Protein AF-A0A7W7C4B0-F1 (afdb_monomer_lite)

Sequence (131 aa):
MHEVIARFRAEVNAAVDRGGRAAAEAREHSDTFRGQTRDLTEQIRKGQLTPAREDLTKPGARTQATDFRTAQRLPVEDLPDGEQLLAPPPEPSPERGTQKQTKGANAWPSRMQNPRRTGDDEDFSQEQILY

Foldseek 3Di:
DVVVVVVVVVVVVVVVVVVVVVVVVVVVVVVVVVVVVVVVVVCVVVVVDDDDPVNFDDPVVVVVVVVVCVVVVHDDDPDDHPVVVNDDDDDDDPVPPDPDPDDPPPPDPPPPPPPPPDDDPDPPPVPPPDD

Structure (mmCIF, N/CA/C/O backbone):
data_AF-A0A7W7C4B0-F1
#
_entry.id   AF-A0A7W7C4B0-F1
#
loop_
_atom_site.group_PDB
_atom_site.id
_atom_site.type_symbol
_atom_site.label_atom_id
_atom_site.label_alt_id
_atom_site.label_comp_id
_atom_site.label_asym_id
_atom_site.label_entity_id
_atom_site.label_seq_id
_atom_site.pdbx_PDB_ins_code
_atom_site.Cartn_x
_atom_site.Cartn_y
_atom_site.Cartn_z
_atom_site.occupancy
_atom_site.B_iso_or_equiv
_atom_site.auth_seq_id
_atom_site.auth_comp_id
_atom_site.auth_asym_id
_atom_site.auth_atom_id
_atom_site.pdbx_PDB_model_num
ATOM 1 N N . MET A 1 1 ? 30.627 4.503 -41.002 1.00 66.62 1 MET A N 1
ATOM 2 C CA . MET A 1 1 ? 29.515 5.439 -40.698 1.00 66.62 1 MET A CA 1
ATOM 3 C C . MET A 1 1 ? 28.149 4.759 -40.780 1.00 66.62 1 MET A C 1
ATOM 5 O O . MET A 1 1 ? 27.483 4.696 -39.758 1.00 66.62 1 MET A O 1
ATOM 9 N N . HIS A 1 2 ? 27.748 4.179 -41.919 1.00 81.38 2 HIS A N 1
ATOM 10 C CA . HIS A 1 2 ? 26.417 3.557 -42.072 1.00 81.38 2 HIS A CA 1
ATOM 11 C C . HIS A 1 2 ? 26.119 2.397 -41.103 1.00 81.38 2 HIS A C 1
ATOM 13 O O . HIS A 1 2 ? 25.015 2.317 -40.574 1.00 81.38 2 HIS A O 1
ATOM 19 N N . GLU A 1 3 ? 27.099 1.541 -40.810 1.00 88.88 3 GLU A N 1
ATOM 20 C CA . GLU A 1 3 ? 26.912 0.399 -39.904 1.00 88.88 3 GLU A CA 1
ATOM 21 C C . GLU A 1 3 ? 26.676 0.816 -38.441 1.00 88.88 3 GLU A C 1
ATOM 23 O O . GLU A 1 3 ? 25.817 0.259 -37.765 1.00 88.88 3 GLU A O 1
ATOM 28 N N . VAL A 1 4 ? 27.380 1.847 -37.964 1.00 93.12 4 VAL A N 1
ATOM 29 C CA . VAL A 1 4 ? 27.215 2.379 -36.599 1.00 93.12 4 VAL A CA 1
ATOM 30 C C . VAL A 1 4 ? 25.822 2.985 -36.424 1.00 93.12 4 VAL A C 1
ATOM 32 O O . VAL A 1 4 ? 25.158 2.736 -35.423 1.00 93.12 4 VAL A O 1
ATOM 35 N N . ILE A 1 5 ? 25.340 3.716 -37.435 1.00 94.12 5 ILE A N 1
ATOM 36 C CA . ILE A 1 5 ? 23.988 4.292 -37.438 1.00 94.12 5 ILE A CA 1
ATOM 37 C C . ILE A 1 5 ? 22.924 3.184 -37.442 1.00 94.12 5 ILE A C 1
ATOM 39 O O . ILE A 1 5 ? 21.913 3.304 -36.751 1.00 94.12 5 ILE A O 1
ATOM 43 N N . ALA A 1 6 ? 23.141 2.095 -38.187 1.00 94.38 6 ALA A N 1
ATOM 44 C CA . ALA A 1 6 ? 22.219 0.962 -38.221 1.00 94.38 6 ALA A CA 1
ATOM 45 C C . ALA A 1 6 ? 22.138 0.237 -36.867 1.00 94.38 6 ALA A C 1
ATOM 47 O O . ALA A 1 6 ? 21.036 -0.03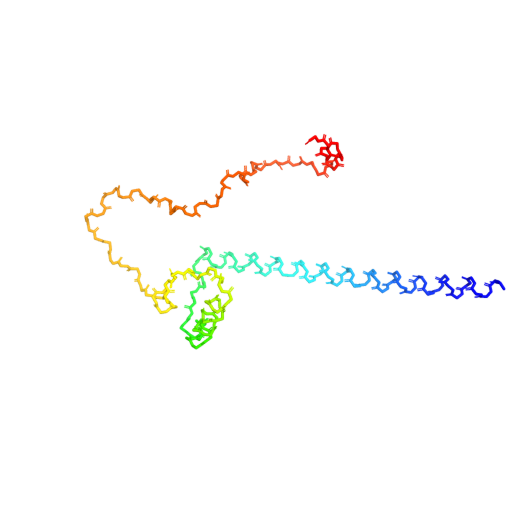0 -36.389 1.00 94.38 6 ALA A O 1
ATOM 48 N N . ARG A 1 7 ? 23.284 -0.016 -36.219 1.00 91.75 7 ARG A N 1
ATOM 49 C CA . ARG A 1 7 ? 23.340 -0.627 -34.880 1.00 91.75 7 ARG A CA 1
ATOM 50 C C . ARG A 1 7 ? 22.656 0.245 -33.832 1.00 91.75 7 ARG A C 1
ATOM 52 O O . ARG A 1 7 ? 21.805 -0.250 -33.104 1.00 91.75 7 ARG A O 1
ATOM 59 N N . PHE A 1 8 ? 22.936 1.548 -33.834 1.00 95.25 8 PHE A N 1
ATOM 60 C CA . PHE A 1 8 ? 22.285 2.489 -32.924 1.00 95.25 8 PHE A CA 1
ATOM 61 C C . PHE A 1 8 ? 20.758 2.487 -33.086 1.0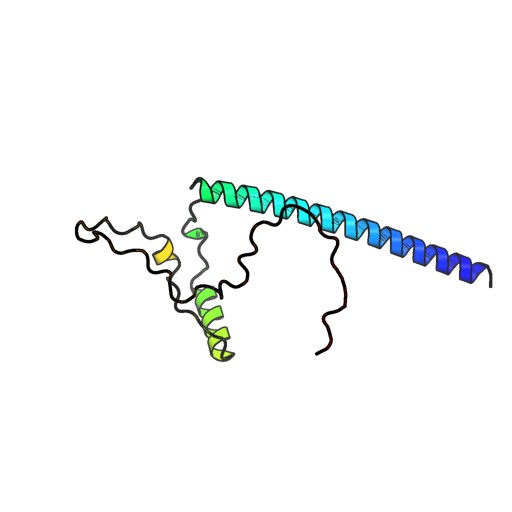0 95.25 8 PHE A C 1
ATOM 63 O O . PHE A 1 8 ? 20.026 2.395 -32.105 1.00 95.25 8 PHE A O 1
ATOM 70 N N . ARG A 1 9 ? 20.252 2.523 -34.326 1.00 95.75 9 ARG A N 1
ATOM 71 C CA . ARG A 1 9 ? 18.803 2.443 -34.583 1.00 95.75 9 ARG A CA 1
ATOM 72 C C . ARG A 1 9 ? 18.201 1.129 -34.090 1.00 95.75 9 ARG A C 1
ATOM 74 O O . ARG A 1 9 ? 17.112 1.144 -33.525 1.00 95.75 9 ARG A O 1
ATOM 81 N N . ALA A 1 10 ? 18.899 0.011 -34.283 1.00 95.50 10 ALA A N 1
ATOM 82 C CA . ALA A 1 10 ? 18.451 -1.286 -33.790 1.00 95.50 10 ALA A CA 1
ATOM 83 C C . ALA A 1 10 ? 18.379 -1.320 -32.253 1.00 95.50 10 ALA A C 1
ATOM 85 O O . ALA A 1 10 ? 17.392 -1.799 -31.701 1.00 95.50 10 ALA A O 1
ATOM 86 N N . GLU A 1 11 ? 19.375 -0.760 -31.563 1.00 96.56 11 GLU A N 1
ATOM 87 C CA . GLU A 1 11 ? 19.392 -0.662 -30.099 1.00 96.56 11 GLU A CA 1
ATOM 88 C C . GLU A 1 11 ? 18.271 0.232 -29.562 1.00 96.56 11 GLU A C 1
ATOM 90 O O . GLU A 1 11 ? 17.593 -0.149 -28.606 1.00 96.56 11 GLU A O 1
ATOM 95 N N . VAL A 1 12 ? 18.030 1.384 -30.197 1.00 97.94 12 VAL A N 1
ATOM 96 C CA . VAL A 1 12 ? 16.923 2.283 -29.835 1.00 97.94 12 VAL A CA 1
ATOM 97 C C . VAL A 1 12 ? 15.580 1.583 -30.023 1.00 97.94 12 VAL A C 1
ATOM 99 O O . VAL A 1 12 ? 14.770 1.588 -29.100 1.00 97.94 12 VAL A O 1
ATOM 102 N N . ASN A 1 13 ? 15.356 0.918 -31.158 1.00 96.50 13 ASN A N 1
ATOM 103 C CA . ASN A 1 13 ? 14.114 0.178 -31.397 1.00 96.50 13 ASN A CA 1
ATOM 104 C C . ASN A 1 13 ? 13.920 -0.940 -30.362 1.00 96.50 13 ASN A C 1
ATOM 106 O O . ASN A 1 13 ? 12.859 -1.041 -29.756 1.00 96.50 13 ASN A O 1
ATOM 110 N N . ALA A 1 14 ? 14.969 -1.712 -30.064 1.00 96.19 14 ALA A N 1
ATOM 111 C CA . ALA A 1 14 ? 14.912 -2.748 -29.036 1.00 96.19 14 ALA A CA 1
ATOM 112 C C . ALA A 1 14 ? 14.663 -2.177 -27.627 1.00 96.19 14 ALA A C 1
ATOM 114 O O . ALA A 1 14 ? 14.041 -2.829 -26.785 1.00 96.19 14 ALA A O 1
ATOM 115 N N . ALA A 1 15 ? 15.161 -0.975 -27.327 1.00 96.50 15 ALA A N 1
ATOM 116 C CA . ALA A 1 15 ? 14.865 -0.281 -26.078 1.00 96.50 15 ALA A CA 1
ATOM 117 C C . ALA A 1 15 ? 13.401 0.180 -26.020 1.00 96.50 15 ALA A C 1
ATOM 119 O O . ALA A 1 15 ? 12.749 -0.035 -24.999 1.00 96.50 15 ALA A O 1
ATOM 120 N N . VAL A 1 16 ? 12.870 0.736 -27.113 1.00 97.56 16 VAL A N 1
ATOM 121 C CA . VAL A 1 16 ? 11.461 1.142 -27.225 1.00 97.56 16 VAL A CA 1
ATOM 122 C C . VAL A 1 16 ? 10.535 -0.063 -27.079 1.00 97.56 16 VAL A C 1
ATOM 124 O O . VAL A 1 16 ? 9.598 0.002 -26.291 1.00 97.56 16 VAL A O 1
ATOM 127 N N . ASP A 1 17 ? 10.832 -1.188 -27.731 1.00 96.94 17 ASP A N 1
ATOM 128 C CA . ASP A 1 17 ? 10.028 -2.410 -27.617 1.00 96.94 17 ASP A CA 1
ATOM 129 C C . ASP A 1 17 ? 10.005 -2.953 -26.183 1.00 96.94 17 ASP A C 1
ATOM 131 O O . ASP A 1 17 ? 8.961 -3.379 -25.684 1.00 96.94 17 ASP A O 1
ATOM 135 N N . ARG A 1 18 ? 11.154 -2.929 -25.494 1.00 95.31 18 ARG A N 1
ATOM 136 C CA . ARG A 1 18 ? 11.235 -3.312 -24.076 1.00 95.31 18 ARG A CA 1
ATOM 137 C C . ARG A 1 18 ? 10.438 -2.358 -23.192 1.00 95.31 18 ARG A C 1
ATOM 139 O O . ARG A 1 18 ? 9.703 -2.820 -22.326 1.00 95.31 18 ARG A O 1
ATOM 146 N N . GLY A 1 19 ? 10.555 -1.052 -23.429 1.00 95.75 19 GLY A N 1
ATOM 147 C CA . GLY A 1 19 ? 9.784 -0.037 -22.714 1.00 95.75 19 GLY A CA 1
ATOM 148 C C . GLY A 1 19 ? 8.280 -0.198 -22.931 1.00 95.75 19 GLY A C 1
ATOM 149 O O . GLY A 1 19 ? 7.516 -0.148 -21.972 1.00 95.75 19 GLY A O 1
ATOM 150 N N . GLY A 1 20 ? 7.859 -0.470 -24.167 1.00 96.62 20 GLY A N 1
ATOM 151 C CA . GLY A 1 20 ? 6.465 -0.728 -24.518 1.00 96.62 20 GLY A CA 1
ATOM 152 C C . GLY A 1 20 ? 5.894 -1.943 -23.787 1.00 96.62 20 GLY A C 1
ATOM 153 O O . GLY A 1 20 ? 4.800 -1.859 -23.234 1.00 96.62 20 GLY A O 1
ATOM 154 N N . ARG A 1 21 ? 6.655 -3.043 -23.710 1.00 95.56 21 ARG A N 1
ATOM 155 C CA . ARG A 1 21 ? 6.255 -4.235 -22.942 1.00 95.56 21 ARG A CA 1
ATOM 156 C C . ARG A 1 21 ? 6.148 -3.953 -21.447 1.00 95.56 21 ARG A C 1
ATOM 158 O O . ARG A 1 21 ? 5.106 -4.224 -20.865 1.00 95.56 21 ARG A O 1
ATOM 165 N N . ALA A 1 22 ? 7.163 -3.326 -20.856 1.00 95.81 22 ALA A N 1
ATOM 166 C CA . ALA A 1 22 ? 7.140 -2.971 -19.437 1.00 95.81 22 ALA A CA 1
ATOM 167 C C . ALA A 1 22 ? 5.964 -2.036 -19.094 1.00 95.81 22 ALA A C 1
ATOM 169 O O . ALA A 1 22 ? 5.319 -2.187 -18.060 1.00 95.81 22 ALA A O 1
ATOM 170 N N . ALA A 1 23 ? 5.645 -1.086 -19.979 1.00 95.38 23 ALA A N 1
ATOM 171 C CA . ALA A 1 23 ? 4.496 -0.205 -19.807 1.00 95.38 23 ALA A CA 1
ATOM 172 C C . ALA A 1 23 ? 3.160 -0.960 -19.898 1.00 95.38 23 ALA A C 1
ATOM 174 O O . ALA A 1 23 ? 2.238 -0.650 -19.144 1.00 95.38 23 ALA A O 1
ATOM 175 N N . ALA A 1 24 ? 3.043 -1.938 -20.799 1.00 96.00 24 ALA A N 1
ATOM 176 C CA . ALA A 1 24 ? 1.855 -2.781 -20.905 1.00 96.00 24 ALA A CA 1
ATOM 177 C C . ALA A 1 24 ? 1.657 -3.640 -19.644 1.00 96.00 24 ALA A C 1
ATOM 179 O O . ALA A 1 24 ? 0.574 -3.614 -19.064 1.00 96.00 24 ALA A O 1
ATOM 180 N N . GLU A 1 25 ? 2.714 -4.299 -19.163 1.00 96.19 25 GLU A N 1
ATOM 181 C CA . GLU A 1 25 ? 2.698 -5.091 -17.924 1.00 96.19 25 GLU A CA 1
ATOM 182 C C . GLU A 1 25 ? 2.323 -4.230 -16.708 1.00 96.19 25 GLU A C 1
ATOM 184 O O . GLU A 1 25 ? 1.479 -4.607 -15.896 1.00 96.19 25 GLU A O 1
ATOM 189 N N . ALA A 1 26 ? 2.885 -3.022 -16.597 1.00 94.75 26 ALA A N 1
ATOM 190 C CA . ALA A 1 26 ? 2.553 -2.099 -15.514 1.00 94.75 26 ALA A CA 1
ATOM 191 C C . ALA A 1 26 ? 1.081 -1.652 -15.547 1.00 94.75 26 ALA A C 1
ATOM 193 O O . ALA A 1 26 ? 0.459 -1.490 -14.491 1.00 94.75 26 ALA A O 1
ATOM 194 N N . ARG A 1 27 ? 0.507 -1.455 -16.743 1.00 95.25 27 ARG A N 1
ATOM 195 C CA . ARG A 1 27 ? -0.921 -1.139 -16.903 1.00 95.25 27 ARG A CA 1
ATOM 196 C C . ARG A 1 27 ? -1.792 -2.313 -16.473 1.00 95.25 27 ARG A C 1
ATOM 198 O O . ARG A 1 27 ? -2.696 -2.110 -15.671 1.00 95.25 27 ARG A O 1
ATOM 205 N N . GLU A 1 28 ? -1.469 -3.525 -16.911 1.00 96.31 28 GLU A N 1
ATOM 206 C CA . GLU A 1 28 ? -2.181 -4.742 -16.507 1.00 96.31 28 GLU A CA 1
ATOM 207 C C . GLU A 1 28 ? -2.141 -4.951 -14.984 1.00 96.31 28 GLU A C 1
ATOM 209 O O . GLU A 1 28 ? -3.175 -5.165 -14.347 1.00 96.31 28 GLU A O 1
ATOM 214 N N . HIS A 1 29 ? -0.974 -4.787 -14.359 1.00 95.69 29 HIS A N 1
ATOM 215 C CA . HIS A 1 29 ? -0.842 -4.824 -12.901 1.00 95.69 29 HIS A CA 1
ATOM 216 C C . HIS A 1 29 ? -1.660 -3.734 -12.200 1.00 95.69 29 HIS A C 1
ATOM 218 O O . HIS A 1 29 ? -2.262 -3.974 -11.153 1.00 95.69 29 HIS A O 1
ATOM 224 N N . SER A 1 30 ? -1.715 -2.533 -12.774 1.00 94.94 30 SER A N 1
ATOM 225 C CA . SER A 1 30 ? -2.506 -1.439 -12.210 1.00 94.94 30 SER A CA 1
ATOM 226 C C . SER A 1 30 ? -4.003 -1.727 -12.300 1.00 94.94 30 SER A C 1
ATOM 228 O O . SER A 1 30 ? -4.740 -1.473 -11.348 1.00 94.94 30 SER A O 1
ATOM 230 N N . ASP A 1 31 ? -4.462 -2.268 -13.425 1.00 96.50 31 ASP A N 1
ATOM 231 C CA . ASP A 1 31 ? -5.877 -2.545 -13.653 1.00 96.50 31 ASP A CA 1
ATOM 232 C C . ASP A 1 31 ? -6.358 -3.733 -12.815 1.00 96.50 31 ASP A C 1
ATOM 234 O O . ASP A 1 31 ? -7.421 -3.656 -12.194 1.00 96.50 31 ASP A O 1
ATOM 238 N N . THR A 1 32 ? -5.542 -4.784 -12.692 1.00 96.69 32 THR A N 1
ATOM 239 C CA . THR A 1 32 ? -5.827 -5.916 -11.793 1.00 96.69 32 THR A 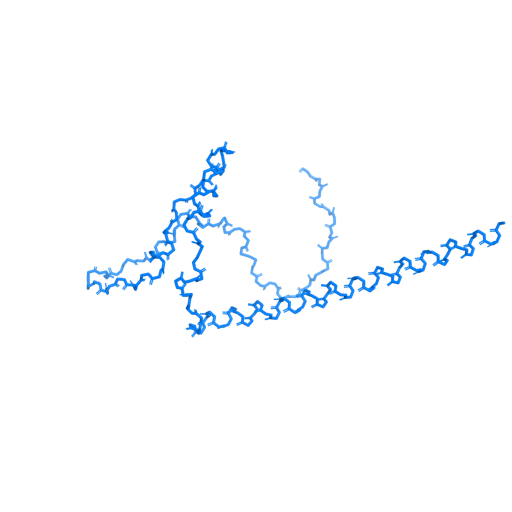CA 1
ATOM 240 C C . THR A 1 32 ? -5.910 -5.466 -10.334 1.00 96.69 32 THR A C 1
ATOM 242 O O . THR A 1 32 ? -6.890 -5.775 -9.653 1.00 96.69 32 THR A O 1
ATOM 245 N N . PHE A 1 33 ? -4.953 -4.661 -9.862 1.00 97.19 33 PHE A N 1
ATOM 246 C CA . PHE A 1 33 ? -4.969 -4.111 -8.504 1.00 97.19 33 PHE A CA 1
ATOM 247 C C . PHE A 1 33 ? -6.194 -3.223 -8.236 1.00 97.19 33 PHE A C 1
ATOM 249 O O . PHE A 1 33 ? -6.815 -3.314 -7.172 1.00 97.19 33 PHE A O 1
ATOM 256 N N . ARG A 1 34 ? -6.590 -2.379 -9.201 1.00 97.19 34 ARG A N 1
ATOM 257 C CA . ARG A 1 34 ? -7.805 -1.550 -9.096 1.00 97.19 34 ARG A CA 1
ATOM 258 C C . ARG A 1 34 ? -9.063 -2.407 -8.991 1.00 97.19 34 ARG A C 1
ATOM 260 O O . ARG A 1 34 ? -9.922 -2.099 -8.166 1.00 97.19 34 ARG A O 1
ATOM 267 N N . GLY A 1 35 ? -9.156 -3.469 -9.794 1.00 97.69 35 GLY A N 1
ATOM 268 C CA . GLY A 1 35 ? -10.247 -4.443 -9.732 1.00 97.69 35 GLY A CA 1
ATOM 269 C C . GLY A 1 35 ? -10.344 -5.090 -8.352 1.00 97.69 35 GLY A C 1
ATOM 270 O O . GLY A 1 35 ? -11.360 -4.953 -7.678 1.00 97.69 35 GLY A O 1
ATOM 271 N N . GLN A 1 36 ? -9.240 -5.663 -7.868 1.00 96.69 36 GLN A N 1
ATOM 272 C CA . GLN A 1 36 ? -9.164 -6.288 -6.543 1.00 96.69 36 GLN A CA 1
ATOM 273 C C . GLN A 1 36 ? -9.521 -5.318 -5.411 1.00 96.69 36 GLN A C 1
ATOM 275 O O . GLN A 1 36 ? -10.248 -5.672 -4.485 1.00 96.69 36 GLN A O 1
ATOM 280 N N . THR A 1 37 ? -9.049 -4.072 -5.493 1.00 96.56 37 THR A N 1
ATOM 281 C CA . THR A 1 37 ? -9.351 -3.031 -4.499 1.00 96.56 37 THR A CA 1
ATOM 282 C C . THR A 1 37 ? -10.839 -2.688 -4.489 1.00 96.56 37 THR A C 1
ATOM 284 O O . THR A 1 37 ? -11.432 -2.505 -3.421 1.00 96.56 37 THR A O 1
ATOM 287 N N . ARG A 1 38 ? -11.463 -2.606 -5.670 1.00 97.00 38 ARG A N 1
ATOM 288 C CA . ARG A 1 38 ? -12.902 -2.362 -5.798 1.00 97.00 38 ARG A CA 1
ATOM 289 C C . ARG A 1 38 ? -13.700 -3.503 -5.178 1.00 97.00 38 ARG A C 1
ATOM 291 O O . ARG A 1 38 ? -14.568 -3.232 -4.351 1.00 97.00 38 ARG A O 1
ATOM 298 N N . ASP A 1 39 ? -13.353 -4.741 -5.506 1.00 96.44 39 ASP A N 1
ATOM 299 C CA . ASP A 1 39 ? -14.024 -5.932 -4.985 1.00 96.44 39 ASP A CA 1
ATOM 300 C C . ASP A 1 39 ? -13.883 -6.027 -3.461 1.00 96.44 39 ASP A C 1
ATOM 302 O O . ASP A 1 39 ? -14.871 -6.235 -2.756 1.00 96.44 39 ASP A O 1
ATOM 306 N N . LEU A 1 40 ? -12.678 -5.784 -2.935 1.00 94.88 40 LEU A N 1
ATOM 307 C CA . LEU A 1 40 ? -12.410 -5.736 -1.497 1.00 94.88 40 LEU A CA 1
ATOM 308 C C . LEU A 1 40 ? -13.262 -4.664 -0.802 1.00 94.88 40 LEU A C 1
ATOM 310 O O . LEU A 1 40 ? -13.888 -4.918 0.227 1.00 94.88 40 LEU A O 1
ATOM 314 N N . THR A 1 41 ? -13.336 -3.468 -1.388 1.00 94.62 41 THR A N 1
ATOM 315 C CA . THR A 1 41 ? -14.146 -2.362 -0.856 1.00 94.62 41 THR A CA 1
ATOM 316 C C . THR A 1 41 ? -15.633 -2.716 -0.838 1.00 94.62 41 THR A C 1
ATOM 318 O O . THR A 1 41 ? -16.345 -2.384 0.112 1.00 94.62 41 THR A O 1
ATOM 321 N N . GLU A 1 42 ? -16.124 -3.394 -1.875 1.00 94.94 42 GLU A N 1
ATOM 322 C CA . GLU A 1 42 ? -17.509 -3.855 -1.932 1.00 94.94 42 GLU A CA 1
ATOM 323 C C . GLU A 1 42 ? -17.806 -4.929 -0.882 1.00 94.94 42 GLU A C 1
ATOM 325 O O . GLU A 1 42 ? -18.862 -4.867 -0.250 1.00 94.94 42 GLU A O 1
ATOM 330 N N . GLN A 1 43 ? -16.884 -5.864 -0.649 1.00 93.44 43 GLN A N 1
ATOM 331 C CA . GLN A 1 43 ? -17.016 -6.886 0.393 1.00 93.44 43 GLN A CA 1
ATOM 332 C C . GLN A 1 43 ? -17.052 -6.263 1.795 1.00 93.44 43 GLN A C 1
ATOM 334 O O . GLN A 1 43 ? -17.932 -6.597 2.590 1.00 93.44 43 GLN A O 1
ATOM 339 N N . ILE A 1 44 ? -16.174 -5.293 2.078 1.00 92.25 44 ILE A N 1
ATOM 340 C CA . ILE A 1 44 ? -16.181 -4.544 3.345 1.00 92.25 44 ILE A CA 1
ATOM 341 C C . ILE A 1 44 ? -17.502 -3.785 3.511 1.00 92.25 44 ILE A C 1
ATOM 343 O O . ILE A 1 44 ? -18.132 -3.863 4.563 1.00 92.25 44 ILE A O 1
ATOM 347 N N . ARG A 1 45 ? -17.978 -3.090 2.467 1.00 90.25 45 ARG A N 1
ATOM 348 C CA . ARG A 1 45 ? -19.251 -2.347 2.522 1.00 90.25 45 ARG A CA 1
ATOM 349 C C . ARG A 1 45 ? -20.445 -3.263 2.796 1.00 90.25 45 ARG A C 1
ATOM 351 O O . ARG A 1 45 ? -21.376 -2.852 3.481 1.00 90.25 45 ARG A O 1
ATOM 358 N N . LYS A 1 46 ? -20.427 -4.481 2.254 1.00 93.56 46 LYS A N 1
ATOM 359 C CA . LYS A 1 46 ? -21.454 -5.506 2.490 1.00 93.56 46 LYS A CA 1
ATOM 360 C C . LYS A 1 46 ? -21.287 -6.221 3.839 1.00 93.56 46 LYS A C 1
ATOM 362 O O . LYS A 1 46 ? -22.106 -7.080 4.149 1.00 93.56 46 LYS A O 1
ATOM 367 N N . GLY A 1 47 ? -20.253 -5.899 4.623 1.00 86.06 47 GLY A N 1
ATOM 368 C CA . GLY A 1 47 ? -19.950 -6.564 5.893 1.00 86.06 47 GLY A CA 1
ATOM 369 C C . GLY A 1 47 ? -19.544 -8.032 5.731 1.00 86.06 47 GLY A C 1
ATOM 370 O O . GLY A 1 47 ? -19.722 -8.818 6.652 1.00 86.06 47 GLY A O 1
ATOM 371 N N . GLN A 1 48 ? -19.053 -8.421 4.551 1.00 88.06 48 GLN A N 1
ATOM 372 C CA . GLN A 1 48 ? -18.688 -9.808 4.234 1.00 88.06 48 GLN A CA 1
ATOM 373 C C . GLN A 1 48 ? -17.281 -10.180 4.714 1.00 88.06 48 GLN A C 1
ATOM 375 O O . GLN A 1 48 ? -16.964 -11.361 4.813 1.00 88.06 48 GLN A O 1
ATOM 380 N N . LEU A 1 49 ? -16.447 -9.181 5.002 1.00 86.19 49 LEU A N 1
ATOM 381 C CA . LEU A 1 49 ? -15.101 -9.347 5.533 1.00 86.19 49 LEU A CA 1
ATOM 382 C C . LEU A 1 49 ? -15.042 -8.761 6.938 1.00 86.19 49 LEU A C 1
ATOM 384 O O . LEU A 1 49 ? -15.147 -7.546 7.112 1.00 86.19 49 LEU A O 1
ATOM 388 N N . THR A 1 50 ? -14.832 -9.637 7.912 1.00 85.00 50 THR A N 1
ATOM 389 C CA . THR A 1 50 ? -14.531 -9.270 9.295 1.00 85.00 50 THR A CA 1
ATOM 390 C C . THR A 1 50 ? -13.123 -9.774 9.598 1.00 85.00 50 THR A C 1
ATOM 392 O O . THR A 1 50 ? -12.901 -10.978 9.468 1.00 85.00 50 THR A O 1
ATOM 395 N N . PRO A 1 51 ? -12.172 -8.895 9.961 1.00 88.00 51 PRO A N 1
ATOM 396 C CA . PRO A 1 51 ? -10.820 -9.313 10.311 1.00 88.00 51 PRO A CA 1
ATOM 397 C C . PRO A 1 51 ? -10.846 -10.288 11.488 1.00 88.00 51 PRO A C 1
ATOM 399 O O . PRO A 1 51 ? -11.574 -10.067 12.460 1.00 88.00 51 PRO A O 1
ATOM 402 N N . ALA A 1 52 ? -10.051 -11.349 11.404 1.00 89.62 52 ALA A N 1
ATOM 403 C CA . ALA A 1 52 ? -9.879 -12.293 12.493 1.00 89.62 52 ALA A CA 1
ATOM 404 C C . ALA A 1 52 ? -8.706 -11.881 13.397 1.00 89.62 52 ALA A C 1
ATOM 406 O O . ALA A 1 52 ? -7.939 -10.960 13.103 1.00 89.62 52 ALA A O 1
ATOM 407 N N . ARG A 1 53 ? -8.557 -12.559 14.537 1.00 87.62 53 ARG A N 1
ATOM 408 C CA . ARG A 1 53 ? -7.512 -12.236 15.521 1.00 87.62 53 ARG A CA 1
ATOM 409 C C . ARG A 1 53 ? -6.110 -12.483 14.962 1.00 87.62 53 ARG A C 1
ATOM 411 O O . ARG A 1 53 ? -5.176 -11.747 15.257 1.00 87.62 53 ARG A O 1
ATOM 418 N N . GLU A 1 54 ? -5.980 -13.515 14.146 1.00 89.44 54 GLU A N 1
ATOM 419 C CA . GLU A 1 54 ? -4.778 -13.907 13.419 1.00 89.44 54 GLU A CA 1
ATOM 420 C C . GLU A 1 54 ? -4.346 -12.888 12.355 1.00 89.44 54 GLU A C 1
ATOM 422 O O . GLU A 1 54 ? -3.153 -12.806 12.058 1.00 89.44 54 GLU A O 1
ATOM 427 N N . ASP A 1 55 ? -5.279 -12.080 11.844 1.00 89.38 55 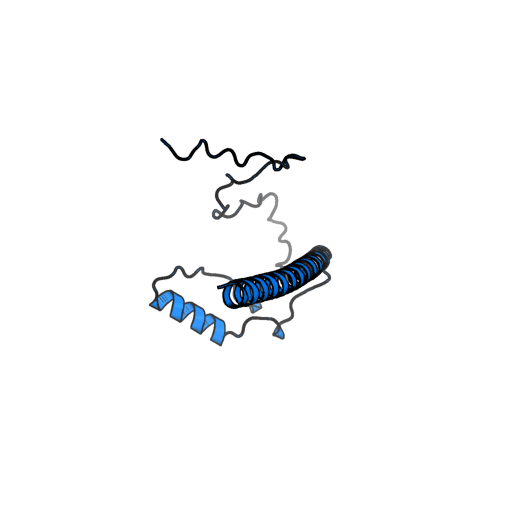ASP A N 1
ATOM 428 C CA . ASP A 1 55 ? -5.001 -11.020 10.868 1.00 89.38 55 ASP A CA 1
ATOM 429 C C . ASP A 1 55 ? -4.442 -9.752 11.532 1.00 89.38 55 ASP A C 1
ATOM 431 O O . ASP A 1 55 ? -3.964 -8.838 10.854 1.00 89.38 55 ASP A O 1
ATOM 435 N N . LEU A 1 56 ? -4.498 -9.669 12.866 1.00 90.19 56 LEU A N 1
ATOM 436 C CA . LEU A 1 56 ? -3.983 -8.522 13.596 1.00 90.19 56 LEU A CA 1
ATOM 437 C C . LEU A 1 56 ? -2.460 -8.443 13.508 1.00 90.19 56 LEU A C 1
ATOM 439 O O . LEU A 1 56 ? -1.725 -9.424 13.657 1.00 90.19 56 LEU A O 1
ATOM 443 N N . THR A 1 57 ? -1.964 -7.214 13.372 1.00 89.50 57 THR A N 1
ATOM 444 C CA . THR A 1 57 ? -0.538 -6.923 13.499 1.00 89.50 57 THR A CA 1
ATOM 445 C C . THR A 1 57 ? -0.009 -7.453 14.830 1.00 89.50 57 THR A C 1
ATOM 447 O O . THR A 1 57 ? -0.511 -7.097 15.898 1.00 89.50 57 THR A O 1
ATOM 450 N N . LYS A 1 58 ? 1.052 -8.268 14.768 1.00 90.00 58 LYS A N 1
ATOM 451 C CA . LYS A 1 58 ? 1.694 -8.849 15.954 1.00 90.00 58 LYS A CA 1
ATOM 452 C C . LYS A 1 58 ? 2.090 -7.748 16.953 1.00 90.00 58 LYS A C 1
ATOM 454 O O . LYS A 1 58 ? 2.719 -6.772 16.529 1.00 90.00 58 LYS A O 1
ATOM 459 N N . PRO A 1 59 ? 1.848 -7.924 18.267 1.00 86.38 59 PRO A N 1
ATOM 460 C CA . PRO A 1 59 ? 2.152 -6.902 19.272 1.00 86.38 59 PRO A CA 1
ATOM 461 C C . PRO A 1 59 ? 3.602 -6.406 19.220 1.00 86.38 59 PRO A C 1
ATOM 463 O O . PRO A 1 59 ? 3.842 -5.204 19.206 1.00 86.38 59 PRO A O 1
ATOM 466 N N . GLY A 1 60 ? 4.570 -7.319 19.068 1.00 89.69 60 GLY A N 1
ATOM 467 C CA . GLY A 1 60 ? 5.990 -6.958 18.992 1.00 89.69 60 GLY A CA 1
ATOM 468 C C . GLY A 1 60 ? 6.352 -6.079 17.790 1.00 89.69 60 GLY A C 1
ATOM 469 O O . GLY A 1 60 ? 7.182 -5.186 17.925 1.00 89.69 60 GLY A O 1
ATOM 470 N N . ALA A 1 61 ? 5.705 -6.269 16.635 1.00 91.06 61 ALA A N 1
ATOM 471 C CA . ALA A 1 61 ? 5.933 -5.422 15.460 1.00 91.06 61 ALA A CA 1
ATOM 472 C C . ALA A 1 61 ? 5.395 -4.000 15.682 1.00 91.06 61 ALA A C 1
ATOM 474 O O . ALA A 1 61 ? 6.007 -3.026 15.248 1.00 91.06 61 ALA A O 1
ATOM 475 N N . ARG A 1 62 ? 4.276 -3.877 16.408 1.00 89.19 62 ARG A N 1
ATOM 476 C CA . ARG A 1 62 ? 3.701 -2.585 16.793 1.00 89.19 62 ARG A CA 1
ATOM 477 C C . ARG A 1 62 ? 4.619 -1.837 17.755 1.00 89.19 62 ARG A C 1
ATOM 479 O O . ARG A 1 62 ? 4.922 -0.676 17.504 1.00 89.19 62 ARG A O 1
ATOM 486 N N . THR A 1 63 ? 5.117 -2.514 18.791 1.00 90.31 63 THR A N 1
ATOM 487 C CA . THR A 1 63 ? 6.082 -1.938 19.738 1.00 90.31 63 THR A CA 1
ATOM 488 C C . THR A 1 63 ? 7.347 -1.472 19.022 1.00 90.31 63 THR A C 1
ATOM 490 O O . THR A 1 63 ? 7.724 -0.316 19.158 1.00 90.31 63 THR A O 1
ATOM 493 N N . GLN A 1 64 ? 7.937 -2.313 18.164 1.00 94.44 64 GLN A N 1
ATOM 494 C CA . GLN A 1 64 ? 9.126 -1.945 17.387 1.00 94.44 64 GLN A CA 1
ATOM 495 C C . GLN A 1 64 ? 8.899 -0.711 16.503 1.00 94.44 64 GLN A C 1
ATOM 497 O O . GLN A 1 64 ? 9.759 0.167 16.431 1.00 94.44 64 GLN A O 1
ATOM 502 N N . ALA A 1 65 ? 7.742 -0.620 15.839 1.00 92.44 65 ALA A N 1
ATOM 503 C CA . ALA A 1 65 ? 7.397 0.542 15.028 1.00 92.44 65 ALA A CA 1
ATOM 504 C C . ALA A 1 65 ? 7.250 1.812 15.884 1.00 92.44 65 ALA A C 1
ATOM 506 O O . ALA A 1 65 ? 7.754 2.870 15.503 1.00 92.44 65 ALA A O 1
ATOM 507 N N . THR A 1 66 ? 6.600 1.712 17.046 1.00 92.31 66 THR A N 1
ATOM 508 C CA . THR A 1 66 ? 6.451 2.821 17.998 1.00 92.31 66 THR A CA 1
ATOM 509 C C . THR A 1 66 ? 7.796 3.289 18.546 1.00 92.31 66 THR A C 1
ATOM 511 O O . THR A 1 66 ? 8.071 4.491 18.541 1.00 92.31 66 THR A O 1
ATOM 514 N N . ASP A 1 67 ? 8.659 2.362 18.955 1.00 94.88 67 ASP A N 1
ATOM 515 C CA . ASP A 1 67 ? 9.990 2.663 19.484 1.00 94.88 67 ASP A CA 1
ATOM 516 C C . ASP A 1 67 ? 10.846 3.365 18.431 1.00 94.88 67 ASP A C 1
ATOM 518 O O . ASP A 1 67 ? 11.460 4.398 18.704 1.00 94.88 67 ASP A O 1
ATOM 522 N N . PHE A 1 68 ? 10.829 2.855 17.195 1.00 96.31 68 PHE A N 1
ATOM 523 C CA . PHE A 1 68 ? 11.528 3.477 16.077 1.00 96.31 68 PHE A CA 1
ATOM 524 C C . PHE A 1 68 ? 11.040 4.908 15.831 1.00 96.31 68 PHE A C 1
ATOM 526 O O . PHE A 1 68 ? 11.851 5.830 15.739 1.00 96.31 68 PHE A O 1
ATOM 533 N N . ARG A 1 69 ? 9.720 5.123 15.754 1.00 95.81 69 ARG A N 1
ATOM 534 C CA . ARG A 1 69 ? 9.148 6.462 15.544 1.00 95.81 69 ARG A CA 1
ATOM 535 C C . ARG A 1 69 ? 9.524 7.410 16.674 1.00 95.81 69 ARG A C 1
ATOM 537 O O . ARG A 1 69 ? 9.946 8.529 16.400 1.00 95.81 69 ARG A O 1
ATOM 544 N N . THR A 1 70 ? 9.465 6.938 17.914 1.00 95.38 70 THR A N 1
ATOM 545 C CA . THR A 1 70 ? 9.865 7.710 19.096 1.00 95.38 70 THR A CA 1
ATOM 546 C C . THR A 1 70 ? 11.345 8.096 19.025 1.00 95.38 70 THR A C 1
ATOM 548 O O . THR A 1 70 ? 11.685 9.268 19.190 1.00 95.38 70 THR A O 1
ATOM 551 N N . ALA A 1 71 ? 12.227 7.149 18.688 1.00 97.19 71 ALA A N 1
ATOM 552 C CA . ALA A 1 71 ? 13.661 7.392 18.528 1.00 97.19 71 ALA A CA 1
ATOM 553 C C . ALA A 1 71 ? 13.971 8.401 17.407 1.00 97.19 71 ALA A C 1
ATOM 555 O O . ALA A 1 71 ? 14.861 9.236 17.553 1.00 97.19 71 ALA A O 1
ATOM 556 N N . GLN A 1 72 ? 13.204 8.366 16.314 1.00 97.31 72 GLN A N 1
ATOM 557 C CA . GLN A 1 72 ? 13.321 9.304 15.192 1.00 97.31 72 GLN A CA 1
ATOM 558 C C . GLN A 1 72 ? 12.542 10.613 15.399 1.00 97.31 72 GLN A C 1
ATOM 560 O O . GLN A 1 72 ? 12.481 11.435 14.486 1.00 97.31 72 GLN A O 1
ATOM 565 N N . ARG A 1 73 ? 11.943 10.825 16.581 1.00 95.56 73 ARG A N 1
ATOM 566 C CA . ARG A 1 73 ? 11.081 11.983 16.888 1.00 95.56 73 ARG A CA 1
ATOM 567 C C . ARG A 1 73 ? 9.946 12.173 15.872 1.00 95.56 73 ARG A C 1
ATOM 569 O O . ARG A 1 73 ? 9.516 13.294 15.605 1.00 95.56 73 ARG A O 1
ATOM 576 N N . LEU A 1 74 ? 9.469 11.073 15.299 1.00 95.56 74 LEU A N 1
ATOM 577 C CA . LEU A 1 74 ? 8.300 11.046 14.436 1.00 95.56 74 LEU A CA 1
ATOM 578 C C . LEU A 1 74 ? 7.034 10.986 15.303 1.00 95.56 74 LEU A C 1
ATOM 580 O O . LEU A 1 74 ? 7.046 10.328 16.344 1.00 95.56 74 LEU A O 1
ATOM 584 N N . PRO A 1 75 ? 5.924 11.616 14.878 1.00 93.00 75 PRO A N 1
ATOM 585 C CA . PRO A 1 75 ? 4.671 11.571 15.627 1.00 93.00 75 PRO A CA 1
ATOM 586 C C . PRO A 1 75 ? 4.203 10.132 15.861 1.00 93.00 75 PRO A C 1
ATOM 588 O O . PRO A 1 75 ? 4.173 9.339 14.922 1.00 93.00 75 PRO A O 1
ATOM 591 N N . VAL A 1 76 ? 3.806 9.785 17.080 1.00 91.56 76 VAL A N 1
ATOM 592 C CA . VAL A 1 76 ? 3.146 8.508 17.379 1.00 91.56 76 VAL A CA 1
ATOM 593 C C . VAL A 1 76 ? 1.722 8.832 17.802 1.00 91.56 76 VAL A C 1
ATOM 595 O O . VAL A 1 76 ? 1.519 9.563 18.767 1.00 91.56 76 VAL A O 1
ATOM 598 N N . GLU A 1 77 ? 0.748 8.340 17.043 1.00 86.81 77 GLU A N 1
ATOM 599 C CA . GLU A 1 77 ? -0.663 8.461 17.405 1.00 86.81 77 GLU A CA 1
ATOM 600 C C . GLU A 1 77 ? -1.022 7.369 18.413 1.00 86.81 77 GLU A C 1
ATOM 602 O O . GLU A 1 77 ? -0.650 6.207 18.232 1.00 86.81 77 GLU A O 1
ATOM 607 N N . ASP A 1 78 ? -1.753 7.748 19.459 1.00 84.19 78 ASP A N 1
ATOM 608 C CA . ASP A 1 78 ? -2.324 6.801 20.411 1.00 84.19 78 ASP A CA 1
ATOM 609 C C . ASP A 1 78 ? -3.589 6.193 19.794 1.00 84.19 78 ASP A C 1
ATOM 611 O O . ASP A 1 78 ? -4.664 6.799 19.782 1.00 84.19 78 ASP A O 1
ATOM 615 N N . LEU A 1 79 ? -3.416 5.034 19.160 1.00 84.81 79 LEU A N 1
ATOM 616 C CA . LEU A 1 79 ? -4.477 4.306 18.472 1.00 84.81 79 LEU A CA 1
ATOM 617 C C . LEU A 1 79 ? -4.877 3.070 19.28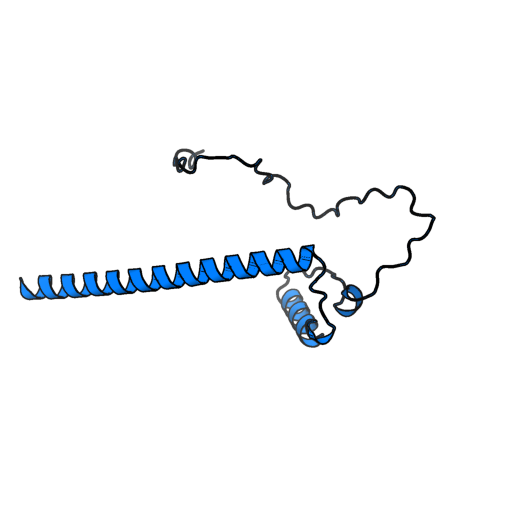1 1.00 84.81 79 LEU A C 1
ATOM 619 O O . LEU A 1 79 ? -3.998 2.429 19.858 1.00 84.81 79 LEU A O 1
ATOM 623 N N . PRO A 1 80 ? -6.159 2.658 19.235 1.00 85.31 80 PRO A N 1
ATOM 624 C CA . PRO A 1 80 ? -6.610 1.446 19.903 1.00 85.31 80 PRO A CA 1
ATOM 625 C C . PRO A 1 80 ? -5.791 0.220 19.489 1.00 85.31 80 PRO A C 1
ATOM 627 O O . PRO A 1 80 ? -5.395 0.058 18.322 1.00 85.31 80 PRO A O 1
ATOM 630 N N . ASP A 1 81 ? -5.573 -0.678 20.444 1.00 85.38 81 ASP A N 1
ATOM 631 C CA . ASP A 1 81 ? -4.935 -1.961 20.170 1.00 85.38 81 ASP A CA 1
ATOM 632 C C . ASP A 1 81 ? -5.788 -2.820 19.232 1.00 85.38 81 ASP A C 1
ATOM 634 O O . ASP A 1 81 ? -7.007 -2.681 19.159 1.00 85.38 81 ASP A O 1
ATOM 638 N N . GLY A 1 82 ? -5.150 -3.760 18.527 1.00 84.56 82 GLY A N 1
ATOM 639 C CA . GLY A 1 82 ? -5.851 -4.643 17.586 1.00 84.56 82 GLY A CA 1
ATOM 640 C C . GLY A 1 82 ? -7.001 -5.420 18.239 1.00 84.56 82 GLY A C 1
ATOM 641 O O . GLY A 1 82 ? -8.085 -5.504 17.677 1.00 84.56 82 GLY A O 1
ATOM 642 N N . GLU A 1 83 ? -6.797 -5.901 19.466 1.00 86.06 83 GLU A N 1
ATOM 643 C CA . GLU A 1 83 ? -7.825 -6.609 20.244 1.00 86.06 83 GLU A CA 1
ATOM 644 C C . GLU A 1 83 ? -9.003 -5.701 20.622 1.00 86.06 83 GLU A C 1
ATOM 646 O O . GLU A 1 83 ? -10.148 -6.140 20.649 1.00 86.06 83 GLU A O 1
ATOM 651 N N . GLN A 1 84 ? -8.737 -4.416 20.879 1.00 85.75 84 GLN A N 1
ATOM 652 C CA . GLN A 1 84 ? -9.782 -3.436 21.182 1.00 85.75 84 GLN A CA 1
ATOM 653 C C . GLN A 1 84 ? -10.622 -3.122 19.938 1.00 85.75 84 GLN A C 1
ATOM 655 O O . GLN A 1 84 ? -11.811 -2.848 20.061 1.00 85.75 84 GLN A O 1
ATOM 660 N N . LEU A 1 85 ? -10.028 -3.198 18.741 1.00 85.69 85 LEU A N 1
ATOM 661 C CA . LEU A 1 85 ? -10.739 -3.010 17.473 1.00 85.69 85 LEU A CA 1
ATOM 662 C C . LEU A 1 85 ? -11.659 -4.187 17.121 1.00 85.69 85 LEU A C 1
ATOM 664 O O . LEU A 1 85 ? -12.649 -3.983 16.425 1.00 85.69 85 LEU A O 1
ATOM 668 N N . LEU A 1 86 ? -11.343 -5.398 17.590 1.00 87.94 86 LEU A N 1
ATOM 669 C CA . LEU A 1 86 ? -12.187 -6.584 17.401 1.00 87.94 86 LEU A CA 1
ATOM 670 C C . LEU A 1 86 ? -13.265 -6.740 18.481 1.00 87.94 86 LEU A C 1
ATOM 672 O O . LEU A 1 86 ? -14.123 -7.617 18.365 1.00 87.94 86 LEU A O 1
ATOM 676 N N . ALA A 1 87 ? -13.232 -5.920 19.534 1.00 85.06 87 ALA A N 1
ATOM 677 C CA . ALA A 1 87 ? -14.224 -5.986 20.593 1.00 85.06 87 ALA A CA 1
ATOM 678 C C . ALA A 1 87 ? -15.630 -5.673 20.040 1.00 85.06 87 ALA A C 1
ATOM 680 O O . ALA A 1 87 ? -15.786 -4.754 19.226 1.00 85.06 87 ALA A O 1
ATOM 681 N N . PRO A 1 88 ? -16.672 -6.409 20.474 1.00 78.12 88 PRO A N 1
ATOM 682 C CA . PRO A 1 88 ? -18.036 -6.116 20.062 1.00 78.12 88 PRO A CA 1
ATOM 683 C C . PRO A 1 88 ? -18.420 -4.688 20.483 1.00 78.12 88 PRO A C 1
ATOM 685 O O . PRO A 1 88 ? -17.978 -4.215 21.537 1.00 78.12 88 PRO A O 1
ATOM 688 N N . PRO A 1 89 ? -19.239 -3.985 19.681 1.00 76.62 89 PRO A N 1
ATOM 689 C CA . PRO A 1 89 ? -19.666 -2.636 20.015 1.00 76.62 89 PRO A CA 1
ATOM 690 C C . PRO A 1 89 ? -20.395 -2.627 21.367 1.00 76.62 89 PRO A C 1
ATOM 692 O O . PRO A 1 89 ? -21.135 -3.567 21.669 1.00 76.62 89 PRO A O 1
ATOM 695 N N . PRO A 1 90 ? -20.208 -1.576 22.186 1.00 75.00 90 PRO A N 1
ATOM 696 C CA . PRO A 1 90 ? -20.878 -1.478 23.475 1.00 75.00 90 PRO A CA 1
ATOM 697 C C . PRO A 1 90 ? -22.399 -1.452 23.290 1.00 75.00 90 PRO A C 1
ATOM 699 O O . PRO A 1 90 ? -22.900 -0.875 22.319 1.00 75.00 90 PRO A O 1
ATOM 702 N N . GLU A 1 91 ? -23.132 -2.042 24.237 1.00 75.75 91 GLU A N 1
ATOM 703 C CA . GLU A 1 91 ? -24.594 -2.045 24.203 1.00 75.75 91 GLU A CA 1
ATOM 704 C C . GLU A 1 91 ? -25.153 -0.610 24.132 1.00 75.75 91 GLU A C 1
ATOM 706 O O . GLU A 1 91 ? -24.607 0.315 24.755 1.00 75.75 91 GLU A O 1
ATOM 711 N N . PRO A 1 92 ? -26.233 -0.387 23.361 1.00 68.06 92 PRO A N 1
ATOM 712 C CA . PRO A 1 92 ? -26.841 0.927 23.238 1.00 68.06 92 PRO A CA 1
ATOM 713 C C . PRO A 1 92 ? -27.432 1.353 24.587 1.00 68.06 92 PRO A C 1
ATOM 715 O O . PRO A 1 92 ? -28.514 0.926 24.976 1.00 68.06 92 PRO A O 1
ATOM 718 N N . SER A 1 93 ? -26.716 2.218 25.308 1.00 65.38 93 SER A N 1
ATOM 719 C CA . SER A 1 93 ? -27.244 2.834 26.527 1.00 65.38 93 SER A CA 1
ATOM 720 C C . SER A 1 93 ? -28.409 3.779 26.178 1.00 65.38 93 SER A C 1
ATOM 722 O O . SER A 1 93 ? -28.241 4.636 25.297 1.00 65.38 93 SER A O 1
ATOM 724 N N . PRO A 1 94 ? -29.568 3.674 26.861 1.00 64.12 94 PRO A N 1
ATOM 725 C CA . PRO A 1 94 ? -30.766 4.467 26.568 1.00 64.12 94 PRO A CA 1
ATOM 726 C C . PRO A 1 94 ? -30.591 5.976 26.808 1.00 64.12 94 PRO A C 1
ATOM 728 O O . PRO A 1 94 ? -31.421 6.767 26.371 1.00 64.12 94 PRO A O 1
ATOM 731 N N . GLU A 1 95 ? -29.498 6.404 27.445 1.00 61.66 95 GLU A N 1
ATOM 732 C CA . GLU A 1 95 ? -29.229 7.818 27.738 1.00 61.66 95 GLU A CA 1
ATOM 733 C C . GLU A 1 95 ? -28.600 8.585 26.564 1.00 61.66 95 GLU A C 1
ATOM 735 O O . GLU A 1 95 ? -28.505 9.811 26.589 1.00 61.66 95 GLU A O 1
ATOM 740 N N . ARG A 1 96 ? -28.202 7.897 25.484 1.00 55.00 96 ARG A N 1
ATOM 741 C CA . ARG A 1 96 ? -27.542 8.518 24.323 1.00 55.00 96 ARG A CA 1
ATOM 742 C C . ARG A 1 96 ? -28.535 9.079 23.298 1.00 55.00 96 ARG A C 1
ATOM 744 O O . ARG A 1 96 ? -28.346 8.967 22.088 1.00 55.00 96 ARG A O 1
ATOM 751 N N . GLY A 1 97 ? -29.595 9.724 23.776 1.00 49.94 97 GLY A N 1
ATOM 752 C CA . GLY A 1 97 ? -30.417 10.594 22.946 1.00 49.94 97 GLY A CA 1
ATOM 753 C C . GLY A 1 97 ? -29.584 11.786 22.466 1.00 49.94 97 GLY A C 1
ATOM 754 O O 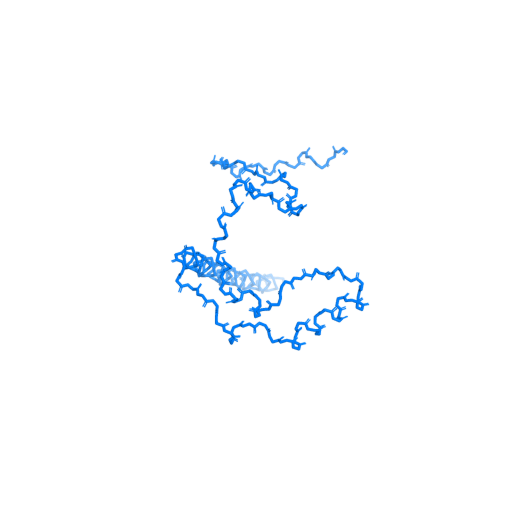. GLY A 1 97 ? -29.115 12.592 23.260 1.00 49.94 97 GLY A O 1
ATOM 755 N N . THR A 1 98 ? -29.408 11.929 21.152 1.00 52.66 98 THR A N 1
ATOM 756 C CA . THR A 1 98 ? -28.905 13.148 20.479 1.00 52.66 98 THR A CA 1
ATOM 757 C C . THR A 1 98 ? -27.448 13.582 20.712 1.00 52.66 98 THR A C 1
ATOM 759 O O . THR A 1 98 ? -27.130 14.760 20.550 1.00 52.66 98 THR A O 1
ATOM 762 N N . GLN A 1 99 ? -26.500 12.672 20.951 1.00 51.38 99 GLN A N 1
ATOM 763 C CA . GLN A 1 99 ? -25.096 13.021 20.685 1.00 51.38 99 GLN A CA 1
ATOM 764 C C . GLN A 1 99 ? -24.838 12.952 19.177 1.00 51.38 99 GLN A C 1
ATOM 766 O O . GLN A 1 99 ? -24.521 11.902 18.622 1.00 51.38 99 GLN A O 1
ATOM 771 N N . LYS A 1 100 ? -25.020 14.093 18.495 1.00 50.00 100 LYS A N 1
ATOM 772 C CA . LYS A 1 100 ? -24.501 14.309 17.138 1.00 50.00 100 LYS A CA 1
ATOM 773 C C . LYS A 1 100 ? -23.043 13.859 17.137 1.00 50.00 100 LYS A C 1
ATOM 775 O O . LYS A 1 100 ? -22.269 14.366 17.944 1.00 50.00 100 LYS A O 1
ATOM 780 N N . GLN A 1 101 ? -22.687 12.929 16.251 1.00 45.09 101 GLN A N 1
ATOM 781 C CA . GLN A 1 101 ? -21.296 12.587 15.966 1.00 45.09 101 GLN A CA 1
ATOM 782 C C . GLN A 1 101 ? -20.549 13.885 15.649 1.00 45.09 101 GLN A C 1
ATOM 784 O O . GLN A 1 101 ? -20.659 14.432 14.549 1.00 45.09 101 GLN A O 1
ATOM 789 N N . THR A 1 102 ? -19.832 14.430 16.626 1.00 46.78 102 THR A N 1
ATOM 790 C CA . THR A 1 102 ? -18.879 15.492 16.366 1.00 46.78 102 THR A CA 1
ATOM 791 C C . THR A 1 102 ? -17.764 14.829 15.578 1.00 46.78 102 THR A C 1
ATOM 793 O O . THR A 1 102 ? -17.068 13.944 16.073 1.00 46.78 102 THR A O 1
ATOM 796 N N . LYS A 1 103 ? -17.662 15.192 14.292 1.00 47.34 103 LYS A N 1
ATOM 797 C CA . LYS A 1 103 ? -16.494 14.891 13.461 1.00 47.34 103 LYS A CA 1
ATOM 798 C C . LYS A 1 103 ? -15.256 15.139 14.320 1.00 47.34 103 LYS A C 1
ATOM 800 O O . LYS A 1 103 ? -15.076 16.259 14.797 1.00 47.34 103 LYS A O 1
ATOM 805 N N . GLY A 1 104 ? -14.458 14.095 14.543 1.00 42.06 104 GLY A N 1
ATOM 806 C CA . GLY A 1 104 ? -13.191 14.222 15.251 1.00 42.06 104 GLY A CA 1
ATOM 807 C C . GLY A 1 104 ? -12.379 15.370 14.655 1.00 42.06 104 GLY A C 1
ATOM 808 O O . GLY A 1 104 ? -12.425 15.606 13.445 1.00 42.06 104 GLY A O 1
ATOM 809 N N . ALA A 1 105 ? -11.656 16.092 15.510 1.00 50.03 105 ALA A N 1
ATOM 810 C CA . ALA A 1 105 ? -10.917 17.311 15.177 1.00 50.03 105 ALA A CA 1
ATOM 811 C C . ALA A 1 105 ? -9.799 17.128 14.123 1.00 50.03 105 ALA A C 1
ATOM 813 O O . ALA A 1 105 ? -9.155 18.100 13.747 1.00 50.03 105 ALA A O 1
ATOM 814 N N . ASN A 1 106 ? -9.632 15.919 13.580 1.00 53.09 106 ASN A N 1
ATOM 815 C CA . ASN A 1 106 ? -8.722 15.597 12.483 1.00 53.09 106 ASN A CA 1
ATOM 816 C C . ASN A 1 106 ? -9.483 15.406 11.163 1.00 53.09 106 ASN A C 1
ATOM 818 O O . ASN A 1 106 ? -9.174 14.522 10.361 1.00 53.09 106 ASN A O 1
ATOM 822 N N . ALA A 1 107 ? -10.491 16.247 10.918 1.00 44.22 107 ALA A N 1
ATOM 823 C CA . ALA A 1 107 ? -10.920 16.493 9.554 1.00 44.22 107 ALA A CA 1
ATOM 824 C C . ALA A 1 107 ? -9.691 16.999 8.787 1.00 44.22 107 ALA A C 1
ATOM 826 O O . ALA A 1 107 ? -9.197 18.094 9.056 1.00 44.22 107 ALA A O 1
ATOM 827 N N . TRP A 1 108 ? -9.195 16.195 7.844 1.00 40.62 108 TRP A N 1
ATOM 828 C CA . TRP A 1 108 ? -8.298 16.681 6.799 1.00 40.62 108 TRP A CA 1
ATOM 829 C C . TRP A 1 108 ? -8.839 18.023 6.293 1.00 40.62 108 TRP A C 1
ATOM 831 O O . TRP A 1 108 ? -10.066 18.143 6.169 1.00 40.62 108 TRP A O 1
ATOM 841 N N . PRO A 1 109 ? -7.994 19.039 6.029 1.00 40.69 109 PRO A N 1
ATOM 842 C CA . PRO A 1 109 ? -8.484 20.325 5.563 1.00 40.69 109 PRO A CA 1
ATOM 843 C C . PRO A 1 109 ? -9.398 20.077 4.365 1.00 40.69 109 PRO A C 1
ATOM 845 O O . PRO A 1 109 ? -8.975 19.581 3.322 1.00 40.69 109 PRO A O 1
ATOM 848 N N . SER A 1 110 ? -10.684 20.376 4.553 1.00 49.84 110 SER A N 1
ATOM 849 C CA . SER A 1 110 ? -11.777 20.094 3.620 1.00 49.84 110 SER A CA 1
ATOM 850 C C . SER A 1 110 ? -11.748 21.059 2.430 1.00 49.84 110 SER A C 1
ATOM 852 O O . SER A 1 110 ? -12.768 21.616 2.038 1.00 49.84 110 SER A O 1
ATOM 854 N N . ARG A 1 111 ? -10.556 21.280 1.868 1.00 47.28 111 ARG A N 1
ATOM 855 C CA . ARG A 1 111 ? -10.286 22.114 0.697 1.00 47.28 111 ARG A CA 1
ATOM 856 C C . ARG A 1 111 ? -9.969 21.279 -0.554 1.00 47.28 111 ARG A C 1
ATOM 858 O O . ARG A 1 111 ? -9.523 21.827 -1.549 1.00 47.28 111 ARG A O 1
ATOM 865 N N . MET A 1 112 ? -10.238 19.970 -0.509 1.00 49.47 112 MET A N 1
ATOM 866 C CA . MET A 1 112 ? -10.247 19.067 -1.673 1.00 49.47 112 MET A CA 1
ATOM 867 C C . MET A 1 112 ? -11.571 18.298 -1.804 1.00 49.47 112 MET A C 1
ATOM 869 O O . MET A 1 112 ? -11.615 17.201 -2.355 1.00 49.47 112 MET A O 1
ATOM 873 N N . GLN A 1 113 ? -12.685 18.870 -1.331 1.00 49.34 113 GLN A N 1
ATOM 874 C CA . GLN A 1 113 ? -13.988 18.481 -1.871 1.00 49.34 113 GLN A CA 1
ATOM 875 C C . GLN A 1 113 ? -14.082 19.063 -3.279 1.00 49.34 113 GLN A C 1
ATOM 877 O O . GLN A 1 113 ? -14.625 20.143 -3.477 1.00 49.34 113 GLN A O 1
ATOM 882 N N . ASN A 1 114 ? -13.488 18.367 -4.245 1.00 43.22 114 ASN A N 1
ATOM 883 C CA . ASN A 1 114 ? -13.729 18.646 -5.646 1.00 43.22 114 ASN A CA 1
ATOM 884 C C . ASN A 1 114 ? -15.178 18.193 -5.913 1.00 43.22 114 ASN A C 1
ATOM 886 O O . ASN A 1 114 ? -15.448 16.987 -5.819 1.00 43.22 114 ASN A O 1
ATOM 890 N N . PRO A 1 115 ? -16.151 19.099 -6.141 1.00 45.50 115 PRO A N 1
ATOM 891 C CA . PRO A 1 115 ? -17.445 18.667 -6.640 1.00 45.50 115 PRO A CA 1
ATOM 892 C C . PRO A 1 115 ? -17.160 17.918 -7.935 1.00 45.50 115 PRO A C 1
ATOM 894 O O . PRO A 1 115 ? -16.345 18.367 -8.734 1.00 45.50 115 PRO A O 1
ATOM 897 N N . ARG A 1 116 ? -17.773 16.747 -8.099 1.00 45.38 116 ARG A N 1
ATOM 898 C CA . ARG A 1 116 ? -17.669 15.925 -9.305 1.00 45.38 116 ARG A CA 1
ATOM 899 C C . ARG A 1 116 ? -17.882 16.811 -10.541 1.00 45.38 116 ARG A C 1
ATOM 901 O O . ARG A 1 116 ? -19.022 17.063 -10.917 1.00 45.38 116 ARG A O 1
ATOM 908 N N . ARG A 1 117 ? -16.791 17.290 -11.146 1.00 40.31 117 ARG A N 1
ATOM 909 C CA . ARG A 1 117 ? -16.772 17.829 -12.499 1.00 40.31 117 ARG A CA 1
ATOM 910 C C . ARG A 1 117 ? -16.772 16.615 -13.405 1.00 40.31 117 ARG A C 1
ATOM 912 O O . ARG A 1 117 ? -15.786 15.908 -13.557 1.00 40.31 117 ARG A O 1
ATOM 919 N N . THR A 1 118 ? -17.959 16.309 -13.892 1.00 45.75 118 THR A N 1
ATOM 920 C CA . THR A 1 118 ? -18.153 15.583 -15.134 1.00 45.75 118 THR A CA 1
ATOM 921 C C . THR A 1 118 ? -17.426 16.327 -16.251 1.00 45.75 118 THR A C 1
ATOM 923 O O . THR A 1 118 ? -17.777 17.475 -16.500 1.00 45.75 118 THR A O 1
ATOM 926 N N . GLY A 1 119 ? -16.484 15.650 -16.908 1.00 48.66 119 GLY A N 1
ATOM 927 C CA . GLY A 1 119 ? -15.936 16.020 -18.213 1.00 48.66 119 GLY A CA 1
ATOM 928 C C . GLY A 1 119 ? -14.950 17.186 -18.207 1.00 48.66 119 GLY A C 1
ATOM 929 O O . GLY A 1 119 ? -15.316 18.294 -17.834 1.00 48.66 119 GLY A O 1
ATOM 930 N N . ASP A 1 120 ? -13.747 16.889 -18.697 1.00 42.28 120 ASP A N 1
ATOM 931 C CA . ASP A 1 120 ? -12.838 17.745 -19.477 1.00 42.28 120 ASP A CA 1
ATOM 932 C C . ASP A 1 120 ? -11.435 17.843 -18.849 1.00 42.28 120 ASP A C 1
ATOM 934 O O . ASP A 1 120 ? -11.149 18.700 -18.016 1.00 42.28 120 ASP A O 1
ATOM 938 N N . ASP A 1 121 ? -10.576 16.886 -19.219 1.00 50.72 121 ASP A N 1
ATOM 939 C CA . ASP A 1 121 ? -9.177 16.758 -18.785 1.00 50.72 121 ASP A CA 1
ATOM 940 C C . ASP A 1 121 ? -8.213 17.513 -19.739 1.00 50.72 121 ASP A C 1
ATOM 942 O O . ASP A 1 121 ? -7.106 17.042 -20.004 1.00 50.72 121 ASP A O 1
ATOM 946 N N . GLU A 1 122 ? -8.609 18.675 -20.274 1.00 49.22 122 GLU A N 1
ATOM 947 C CA . GLU A 1 122 ? -7.795 19.452 -21.234 1.00 49.22 122 GLU A CA 1
ATOM 948 C C . GLU A 1 122 ? -7.114 20.724 -20.685 1.00 49.22 122 GLU A C 1
ATOM 950 O O . GLU A 1 122 ? -6.538 21.470 -21.464 1.00 49.22 122 GLU A O 1
ATOM 955 N N . ASP A 1 123 ? -7.034 20.958 -19.370 1.00 58.19 123 ASP A N 1
ATOM 956 C CA . ASP A 1 123 ? -6.417 22.197 -18.851 1.00 58.19 123 ASP A CA 1
ATOM 957 C C . ASP A 1 123 ? -5.115 21.965 -18.061 1.00 58.19 123 ASP A C 1
ATOM 959 O O . ASP A 1 123 ? -4.999 22.271 -16.873 1.00 58.19 123 ASP A O 1
ATOM 963 N N . PHE A 1 124 ? -4.070 21.488 -18.746 1.00 52.91 124 PHE A N 1
ATOM 964 C CA . PHE A 1 124 ? -2.681 21.780 -18.354 1.00 52.91 124 PHE A CA 1
ATOM 965 C C . PHE A 1 124 ? -2.225 23.113 -18.973 1.00 52.91 124 PHE A C 1
ATOM 967 O O . PHE A 1 124 ? -1.249 23.169 -19.723 1.00 52.91 124 PHE A O 1
ATOM 974 N N . SER A 1 125 ? -2.910 24.216 -18.668 1.00 57.69 125 SER A N 1
ATOM 975 C CA . SER A 1 125 ? -2.421 25.555 -19.009 1.00 57.69 125 SER A CA 1
ATOM 976 C C . SER A 1 125 ? -1.396 26.014 -17.963 1.00 57.69 125 SER A C 1
ATOM 978 O O . SER A 1 125 ? -1.735 26.285 -16.812 1.00 57.69 125 SER A O 1
ATOM 980 N N . GLN A 1 126 ? -0.126 26.092 -18.370 1.00 57.16 126 GLN A N 1
ATOM 981 C CA . GLN A 1 126 ? 1.062 26.421 -17.563 1.00 57.16 126 GLN A CA 1
ATOM 982 C C . GLN A 1 126 ? 1.131 27.880 -17.050 1.00 57.16 126 GLN A C 1
ATOM 984 O O . GLN A 1 126 ? 2.212 28.368 -16.729 1.00 57.16 126 GLN A O 1
ATOM 989 N N . GLU A 1 127 ? 0.019 28.608 -16.953 1.00 51.31 127 GLU A N 1
ATOM 990 C CA . GLU A 1 127 ? 0.044 30.064 -16.722 1.00 51.31 127 GLU A CA 1
ATOM 991 C C . GLU A 1 127 ? -0.021 30.501 -15.247 1.00 51.31 127 GLU A C 1
ATOM 993 O O . GLU A 1 127 ? -0.167 31.685 -14.961 1.00 51.31 127 GLU A O 1
ATOM 998 N N . GLN A 1 128 ? 0.132 29.589 -14.281 1.00 55.31 128 GLN A N 1
ATOM 999 C CA . GLN A 1 128 ? 0.063 29.940 -12.850 1.00 55.31 128 GLN A CA 1
ATOM 1000 C C . GLN A 1 128 ? 1.304 29.567 -12.030 1.00 55.31 128 GLN A C 1
ATOM 1002 O O . GLN A 1 128 ? 1.229 29.392 -10.817 1.00 55.31 128 GLN A O 1
ATOM 1007 N N . ILE A 1 129 ? 2.469 29.495 -12.678 1.00 56.94 129 ILE A N 1
ATOM 1008 C CA . ILE A 1 129 ? 3.773 29.518 -11.997 1.00 56.94 129 ILE A CA 1
ATOM 1009 C C . ILE A 1 129 ? 4.430 30.871 -12.272 1.00 56.94 129 ILE A C 1
ATOM 1011 O O . ILE A 1 129 ? 5.430 30.936 -12.971 1.00 56.94 129 ILE A O 1
ATOM 1015 N N . LEU A 1 130 ? 3.832 31.961 -11.792 1.00 41.97 130 LEU A N 1
ATOM 1016 C CA . LEU A 1 130 ? 4.512 33.238 -11.534 1.00 41.97 130 LEU A CA 1
ATOM 1017 C C . LEU A 1 130 ? 3.504 34.209 -10.921 1.00 41.97 130 LEU A C 1
ATOM 1019 O O . LEU A 1 130 ? 2.733 34.827 -11.644 1.00 41.97 130 LEU A O 1
ATOM 1023 N N . TYR A 1 131 ? 3.505 34.296 -9.592 1.00 44.22 131 TYR A N 1
ATOM 1024 C CA . TYR A 1 131 ? 3.489 35.544 -8.822 1.00 44.22 131 TYR A CA 1
ATOM 1025 C C . TYR A 1 131 ? 3.840 35.247 -7.363 1.00 44.22 131 TYR A C 1
ATOM 1027 O O . TYR A 1 131 ? 3.299 34.260 -6.815 1.00 44.22 131 TYR A O 1
#

Radius of gyration: 26.21 Å; chains: 1; bounding box: 60×50×70 Å

Secondary structure (DSSP, 8-state):
-HHHHHHHHHHHHHHHHHHHHHHHHHHHHHHHHHHHHHHHHHHHHTT-----GGGSPPHHHHHHHHHHHHHTT--------HHHHSSPPPP--TT-TT------S----S--------S-------TTS--

Organism: NCBI:txid43355

pLDDT: mean 78.93, std 20.0, range [40.31, 97.94]